Protein AF-A0A952LA96-F1 (afdb_monomer_lite)

Foldseek 3Di:
DDDDPPPPPPPPPCPPVNLVVQLVVLLVQLVVLVVQLVVCVVPPDDPSVVVSVLCNLVSVLSSVVSNQVPDPDHDDPLLNVLLVQLSVLQSVLVVVCVPDVVSSVVSNVVSVVSVVVSVVRD

Radius of gyration: 21.02 Å; chains: 1; bounding box: 81×22×44 Å

Secondary structure (DSSP, 8-state):
---------------HHHHHHHHHHHHHHHHHHHHHHHHHHTSS--HHHHHHHHHHHHHHHHHHHHHHHH-SSPPPHHHHHHHHHHHHHHHHHHHHHTT-HHHHHHHHHHHHHHHHHHHHH-

pLDDT: mean 85.65, std 12.62, range [43.78, 97.56]

Structure (mmCIF, N/CA/C/O backbone):
data_AF-A0A952LA96-F1
#
_entry.id   AF-A0A952LA96-F1
#
loop_
_atom_site.group_PDB
_atom_site.id
_atom_site.type_symbol
_atom_site.label_atom_id
_atom_site.label_alt_id
_atom_site.label_comp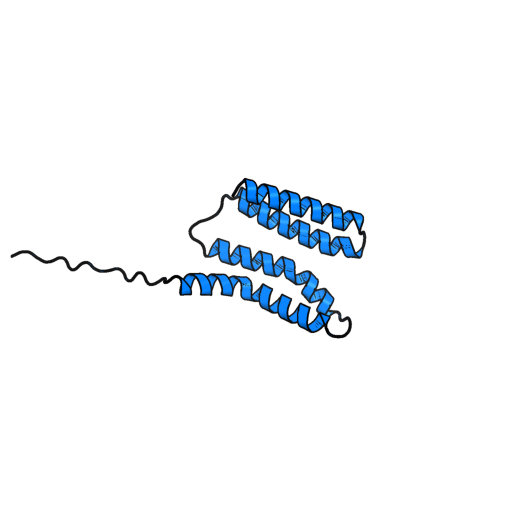_id
_atom_site.label_asym_id
_atom_site.label_entity_id
_atom_site.label_seq_id
_atom_site.pdbx_PDB_ins_code
_atom_site.Cartn_x
_atom_site.Cartn_y
_atom_site.Cartn_z
_atom_site.occupancy
_atom_site.B_iso_or_equiv
_atom_site.auth_seq_id
_atom_site.auth_comp_id
_atom_site.auth_asym_id
_atom_site.auth_atom_id
_atom_site.pdbx_PDB_model_num
ATOM 1 N N . MET A 1 1 ? -60.574 -5.293 23.245 1.00 43.78 1 MET A N 1
ATOM 2 C CA . MET A 1 1 ? -60.304 -4.843 21.865 1.00 43.78 1 MET A CA 1
ATOM 3 C C . MET A 1 1 ? -58.857 -4.358 21.833 1.00 43.78 1 MET A C 1
ATOM 5 O O . MET A 1 1 ? -58.599 -3.189 22.070 1.00 43.78 1 MET A O 1
ATOM 9 N N . ALA A 1 2 ? -57.911 -5.296 21.729 1.00 45.22 2 ALA A N 1
ATOM 10 C CA . ALA A 1 2 ? -56.475 -5.024 21.802 1.00 45.22 2 ALA A CA 1
ATOM 11 C C . ALA A 1 2 ? -55.911 -5.017 20.378 1.00 45.22 2 ALA A C 1
ATOM 13 O O . ALA A 1 2 ? -56.027 -6.014 19.667 1.00 45.22 2 ALA A O 1
ATOM 14 N N . ALA A 1 3 ? -55.366 -3.878 19.957 1.00 50.50 3 ALA A N 1
ATOM 15 C CA . ALA A 1 3 ? -54.673 -3.749 18.688 1.00 50.50 3 ALA A CA 1
ATOM 16 C C . ALA A 1 3 ? -53.321 -4.463 18.797 1.00 50.50 3 ALA A C 1
ATOM 18 O O . ALA A 1 3 ? -52.438 -4.035 19.538 1.00 50.50 3 ALA A O 1
ATOM 19 N N . VAL A 1 4 ? -53.191 -5.574 18.073 1.00 57.59 4 VAL A N 1
ATOM 20 C CA . VAL A 1 4 ? -51.915 -6.227 17.785 1.00 57.59 4 VAL A CA 1
ATOM 21 C C . VAL A 1 4 ? -51.102 -5.246 16.946 1.00 57.59 4 VAL A C 1
ATOM 23 O O . VAL A 1 4 ? -51.378 -5.048 15.763 1.00 57.59 4 VAL A O 1
ATOM 26 N N . ALA A 1 5 ? -50.138 -4.581 17.580 1.00 55.69 5 ALA A N 1
ATOM 27 C CA . ALA A 1 5 ? -49.092 -3.865 16.873 1.00 55.69 5 ALA A CA 1
ATOM 28 C C . ALA A 1 5 ? -48.251 -4.917 16.144 1.00 55.69 5 ALA A C 1
ATOM 30 O O . ALA A 1 5 ? -47.514 -5.685 16.754 1.00 55.69 5 ALA A O 1
ATOM 31 N N . HIS A 1 6 ? -48.466 -4.993 14.836 1.00 50.66 6 HIS A N 1
ATOM 32 C CA . HIS A 1 6 ? -47.676 -5.772 13.905 1.00 50.66 6 HIS A CA 1
ATOM 33 C C . HIS A 1 6 ? -46.231 -5.282 14.012 1.00 50.66 6 HIS A C 1
ATOM 35 O O . HIS A 1 6 ? -45.929 -4.170 13.576 1.00 50.66 6 HIS A O 1
ATOM 41 N N . ASP A 1 7 ? -45.363 -6.096 14.618 1.00 48.59 7 ASP A N 1
ATOM 42 C CA . ASP A 1 7 ? -43.915 -5.935 14.545 1.00 48.59 7 ASP A CA 1
ATOM 43 C C . ASP A 1 7 ? -43.553 -5.755 13.070 1.00 48.59 7 ASP A C 1
ATOM 45 O O . ASP A 1 7 ? -43.629 -6.676 12.252 1.00 48.59 7 ASP A O 1
ATOM 49 N N . ALA A 1 8 ? -43.237 -4.520 12.698 1.00 52.88 8 ALA A N 1
ATOM 50 C CA . ALA A 1 8 ? -42.601 -4.236 11.436 1.00 52.88 8 ALA A CA 1
ATOM 51 C C . ALA A 1 8 ? -41.173 -4.760 11.576 1.00 52.88 8 ALA A C 1
ATOM 53 O O . ALA A 1 8 ? -40.288 -4.053 12.059 1.00 52.88 8 ALA A O 1
ATOM 54 N N . GLN A 1 9 ? -40.959 -6.022 11.195 1.00 54.78 9 GLN A N 1
ATOM 55 C CA . GLN A 1 9 ? -39.623 -6.513 10.891 1.00 54.78 9 GLN A CA 1
ATOM 56 C C . GLN A 1 9 ? -39.038 -5.574 9.837 1.00 54.78 9 GLN A C 1
ATOM 58 O O . GLN A 1 9 ? -39.400 -5.629 8.661 1.00 54.78 9 GLN A O 1
ATOM 63 N N . VAL A 1 10 ? -38.161 -4.672 10.272 1.00 60.53 10 VAL A N 1
ATOM 64 C CA . VAL A 1 10 ? -37.258 -3.966 9.371 1.00 60.53 10 VAL A CA 1
ATOM 65 C C . VAL A 1 10 ? -36.478 -5.072 8.664 1.00 60.53 10 VAL A C 1
ATOM 67 O O . VAL A 1 10 ? -35.839 -5.867 9.349 1.00 60.53 10 VAL A O 1
ATOM 70 N N . PRO A 1 11 ? -36.566 -5.211 7.332 1.00 53.62 11 PRO A N 1
ATOM 71 C CA . PRO A 1 11 ? -35.804 -6.239 6.654 1.00 53.62 11 PRO A CA 1
ATOM 72 C C . PRO A 1 11 ? -34.329 -5.929 6.891 1.00 53.62 11 PRO A C 1
ATOM 74 O O . PRO A 1 11 ? -33.842 -4.871 6.483 1.00 53.62 11 PRO A O 1
ATOM 77 N N . ASP A 1 12 ? -33.630 -6.846 7.558 1.00 59.94 12 ASP A N 1
ATOM 78 C CA . ASP A 1 12 ? -32.182 -6.831 7.766 1.00 59.94 12 ASP A CA 1
ATOM 79 C C . ASP A 1 12 ? -31.478 -7.046 6.411 1.00 59.94 12 ASP A C 1
ATOM 81 O O . ASP A 1 12 ? -30.824 -8.051 6.144 1.00 59.94 12 ASP A O 1
ATOM 85 N N . GLY A 1 13 ? -31.676 -6.110 5.482 1.00 55.16 13 GLY A N 1
ATOM 86 C CA . GLY A 1 13 ? -31.422 -6.256 4.049 1.00 55.16 13 GLY A CA 1
ATOM 87 C C . GLY A 1 13 ? -29.952 -6.170 3.647 1.00 55.16 13 GLY A C 1
ATOM 88 O O . GLY A 1 13 ? -29.650 -5.978 2.475 1.00 55.16 13 GLY A O 1
ATOM 89 N N . GLN A 1 14 ? -29.019 -6.291 4.591 1.00 66.69 14 GLN A N 1
ATOM 90 C CA . GLN A 1 14 ? -27.585 -6.320 4.300 1.00 66.69 14 GLN A CA 1
ATOM 91 C C . GLN A 1 14 ? -26.982 -7.617 4.819 1.00 66.69 14 GLN A C 1
ATOM 93 O O . GLN A 1 14 ? -26.173 -7.634 5.749 1.00 66.69 14 GLN A O 1
ATOM 98 N N . GLY A 1 15 ? -27.388 -8.718 4.185 1.00 72.00 15 GLY A N 1
ATOM 99 C CA . GLY A 1 15 ? -26.757 -10.013 4.381 1.00 72.00 15 GLY A CA 1
ATOM 100 C C . GLY A 1 15 ? -25.238 -9.921 4.201 1.00 72.00 15 GLY A C 1
ATOM 101 O O . GLY A 1 15 ? -24.719 -9.075 3.469 1.00 72.00 15 GLY A O 1
ATOM 102 N N . ILE A 1 16 ? -24.515 -10.816 4.870 1.00 74.88 16 ILE A N 1
ATOM 103 C CA . ILE A 1 16 ? -23.045 -10.902 4.856 1.00 74.88 16 ILE A CA 1
ATOM 104 C C . ILE A 1 16 ? -22.479 -10.820 3.422 1.00 74.88 16 ILE A C 1
ATOM 106 O O . ILE A 1 16 ? -21.492 -10.120 3.196 1.00 74.88 16 ILE A O 1
ATOM 110 N N . GLY A 1 17 ? -23.156 -11.431 2.442 1.00 77.94 17 GLY A N 1
ATOM 111 C CA . GLY A 1 17 ? -22.776 -11.388 1.026 1.00 77.94 17 GLY A CA 1
ATOM 112 C C . GLY A 1 17 ? -22.698 -9.980 0.421 1.00 77.94 17 GLY A C 1
ATOM 113 O O . GLY A 1 17 ? -21.781 -9.702 -0.345 1.00 77.94 17 GLY A O 1
ATOM 114 N N . TRP A 1 18 ? -23.582 -9.057 0.814 1.00 79.00 18 TRP A N 1
ATOM 115 C CA . TRP A 1 18 ? -23.552 -7.666 0.339 1.00 79.00 18 TRP A CA 1
ATOM 116 C C . TRP A 1 18 ? -22.310 -6.920 0.835 1.00 79.00 18 TRP A C 1
ATOM 118 O O . TRP A 1 18 ? -21.653 -6.202 0.081 1.00 79.00 18 TRP A O 1
ATOM 128 N N . ARG A 1 19 ? -21.947 -7.131 2.106 1.00 79.56 19 ARG A N 1
ATOM 129 C CA . ARG A 1 19 ? -20.761 -6.516 2.721 1.00 79.56 19 ARG A CA 1
ATOM 130 C C . ARG A 1 19 ? -19.474 -7.057 2.098 1.00 79.56 19 ARG A C 1
ATOM 132 O O . ARG A 1 19 ? -18.547 -6.288 1.843 1.00 79.56 19 ARG A O 1
ATOM 139 N N . ILE A 1 20 ? -19.441 -8.362 1.820 1.00 81.69 20 ILE A N 1
ATOM 140 C CA . ILE A 1 20 ? -18.335 -9.012 1.107 1.00 81.69 20 ILE A CA 1
ATOM 141 C C . ILE A 1 20 ? -18.213 -8.435 -0.307 1.00 81.69 20 ILE A C 1
ATOM 143 O O . ILE A 1 20 ? -17.131 -7.989 -0.676 1.00 81.69 20 ILE A O 1
ATOM 147 N N . GLY A 1 21 ? -19.315 -8.363 -1.062 1.00 84.38 21 GLY A N 1
ATOM 148 C CA . GLY A 1 21 ? -19.326 -7.817 -2.422 1.00 84.38 21 GLY A CA 1
ATOM 149 C C . GLY A 1 21 ? -18.781 -6.390 -2.494 1.00 84.38 21 GLY A C 1
ATOM 150 O O . GLY A 1 21 ? -17.919 -6.104 -3.319 1.00 84.38 21 GLY A O 1
ATOM 151 N N . TRP A 1 22 ? -19.195 -5.520 -1.570 1.00 83.00 22 TRP A N 1
ATOM 152 C CA . TRP A 1 22 ? -18.669 -4.153 -1.482 1.00 83.00 22 TRP A CA 1
ATOM 153 C C . TRP A 1 22 ? -17.183 -4.084 -1.137 1.00 83.00 22 TRP A C 1
ATOM 155 O O . TRP A 1 22 ? -16.458 -3.251 -1.678 1.00 83.00 22 TRP A O 1
ATOM 165 N N . THR A 1 23 ? -16.723 -4.962 -0.248 1.00 84.81 23 THR A N 1
ATOM 166 C CA . THR A 1 23 ? -15.308 -5.018 0.134 1.00 84.81 23 THR A CA 1
ATOM 167 C C . THR A 1 23 ? -14.462 -5.433 -1.064 1.00 84.81 23 THR A C 1
ATOM 169 O O . THR A 1 23 ? -13.491 -4.760 -1.398 1.00 84.81 23 THR A O 1
ATOM 172 N N . LEU 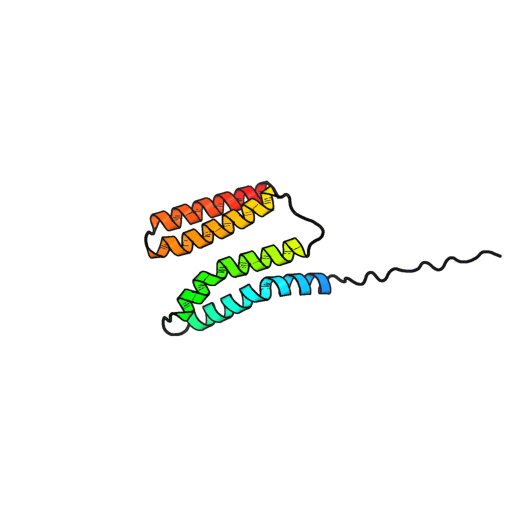A 1 24 ? -14.874 -6.494 -1.761 1.00 87.00 24 LEU A N 1
ATOM 173 C CA . LEU A 1 24 ? -14.200 -6.977 -2.964 1.00 87.00 24 LEU A CA 1
ATOM 174 C C . LEU A 1 24 ? -14.209 -5.929 -4.082 1.00 87.00 24 LEU A C 1
ATOM 176 O O . LEU A 1 24 ? -13.190 -5.737 -4.740 1.00 87.00 24 LEU A O 1
ATOM 180 N N . ALA A 1 25 ? -15.318 -5.205 -4.254 1.00 88.62 25 ALA A N 1
ATOM 181 C CA . ALA A 1 25 ? -15.412 -4.125 -5.232 1.00 88.62 25 ALA A CA 1
ATOM 182 C C . ALA A 1 25 ? -14.396 -3.001 -4.961 1.00 88.62 25 ALA A C 1
ATOM 184 O O . ALA A 1 25 ? -13.809 -2.477 -5.904 1.00 88.62 25 ALA A O 1
ATOM 185 N N . GLY A 1 26 ? -14.125 -2.675 -3.692 1.00 87.75 26 GLY A N 1
ATOM 186 C CA . GLY A 1 26 ? -13.087 -1.706 -3.324 1.00 87.75 26 GLY A CA 1
ATOM 187 C C . GLY A 1 26 ? -11.685 -2.119 -3.787 1.00 87.75 26 GLY A C 1
ATOM 188 O O . GLY A 1 26 ? -10.918 -1.277 -4.244 1.00 87.75 26 GLY A O 1
ATOM 189 N N . PHE A 1 27 ? -11.367 -3.416 -3.742 1.00 91.81 27 PHE A N 1
ATOM 190 C CA . PHE A 1 27 ? -10.078 -3.957 -4.195 1.00 91.81 27 PHE A CA 1
ATOM 191 C C . PHE A 1 27 ? -10.034 -4.301 -5.690 1.00 91.81 27 PHE A C 1
ATOM 193 O O . PHE A 1 27 ? -8.980 -4.701 -6.187 1.00 91.81 27 PHE A O 1
ATOM 200 N N . ALA A 1 28 ? -11.129 -4.123 -6.435 1.00 92.44 28 ALA A N 1
ATOM 201 C CA . ALA A 1 28 ? -11.174 -4.440 -7.861 1.00 92.44 28 ALA A CA 1
ATOM 202 C C . ALA A 1 28 ? -10.071 -3.743 -8.692 1.00 92.44 28 ALA A C 1
ATOM 204 O O . ALA A 1 28 ? -9.465 -4.427 -9.519 1.00 92.44 28 ALA A O 1
ATOM 205 N N . PRO A 1 29 ? -9.729 -2.452 -8.470 1.00 90.94 29 PRO A N 1
ATOM 206 C CA . PRO A 1 29 ? -8.630 -1.808 -9.194 1.00 90.94 29 PRO A CA 1
ATOM 207 C C . PRO A 1 29 ? -7.276 -2.482 -8.949 1.00 90.94 29 PRO A C 1
ATOM 209 O O . PRO A 1 29 ? -6.517 -2.692 -9.890 1.00 90.94 29 PRO A O 1
ATOM 212 N N . PHE A 1 30 ? -6.996 -2.856 -7.697 1.00 92.00 30 PHE A N 1
ATOM 213 C CA . PHE A 1 30 ? -5.767 -3.556 -7.324 1.00 92.00 30 PHE A CA 1
ATOM 214 C C . PHE A 1 30 ? -5.693 -4.933 -7.988 1.00 92.00 30 PHE A C 1
ATOM 216 O O . PHE A 1 30 ? -4.707 -5.247 -8.648 1.00 92.00 30 PHE A O 1
ATOM 223 N N . LEU A 1 31 ? -6.770 -5.721 -7.906 1.00 92.19 31 LEU A N 1
ATOM 224 C CA . LEU A 1 31 ? -6.831 -7.044 -8.534 1.00 92.19 31 LEU A CA 1
ATOM 225 C C . LEU A 1 31 ? -6.645 -6.973 -10.053 1.00 92.19 31 LEU A C 1
ATOM 227 O O . LEU A 1 31 ? -5.943 -7.807 -10.623 1.00 92.19 31 LEU A O 1
ATOM 231 N N . ALA A 1 32 ? -7.237 -5.971 -10.706 1.00 92.44 32 ALA A N 1
ATOM 232 C CA . ALA A 1 32 ? -7.066 -5.754 -12.137 1.00 92.44 32 ALA A CA 1
ATOM 233 C C . ALA A 1 32 ? -5.603 -5.436 -12.490 1.00 92.44 32 ALA A C 1
ATOM 235 O O . ALA A 1 32 ? -5.047 -6.066 -13.391 1.00 92.44 32 ALA A O 1
ATOM 236 N N . VAL A 1 33 ? -4.961 -4.509 -11.768 1.00 92.56 33 VAL A N 1
ATOM 237 C CA . VAL A 1 33 ? -3.550 -4.158 -12.004 1.00 92.56 33 VAL A CA 1
ATOM 238 C C . VAL A 1 33 ? -2.630 -5.345 -11.737 1.00 92.56 33 VAL A C 1
ATOM 240 O O . VAL A 1 33 ? -1.787 -5.634 -12.584 1.00 92.56 33 VAL A O 1
ATOM 243 N N . SER A 1 34 ? -2.817 -6.077 -10.638 1.00 90.62 34 SER A N 1
ATOM 244 C CA . SER A 1 34 ? -1.995 -7.250 -10.320 1.00 90.62 34 SER A CA 1
ATOM 245 C C . SER A 1 34 ? -2.181 -8.394 -11.317 1.00 90.62 34 SER A C 1
ATOM 247 O O . SER A 1 34 ? -1.206 -9.053 -11.673 1.00 90.62 34 SER A O 1
ATOM 249 N N . ALA A 1 35 ? -3.394 -8.613 -11.837 1.00 92.06 35 ALA A N 1
ATOM 250 C CA . ALA A 1 35 ? -3.621 -9.600 -12.892 1.00 92.06 35 ALA A CA 1
ATOM 251 C C . ALA A 1 35 ? -2.873 -9.233 -14.185 1.00 92.06 35 ALA A C 1
ATOM 253 O O . ALA A 1 35 ? -2.217 -10.089 -14.782 1.00 92.06 35 ALA A O 1
ATOM 254 N N . VAL A 1 36 ? -2.920 -7.957 -14.592 1.00 90.12 36 VAL A N 1
ATOM 255 C CA . VAL A 1 36 ? -2.164 -7.465 -15.755 1.00 90.12 36 VAL A CA 1
ATOM 256 C C . VAL A 1 36 ? -0.661 -7.557 -15.497 1.00 90.12 36 VAL A C 1
ATOM 258 O O . VAL A 1 36 ? 0.061 -8.064 -16.354 1.00 90.12 36 VAL A O 1
ATOM 261 N N . HIS A 1 37 ? -0.189 -7.134 -14.321 1.00 89.25 37 HIS A N 1
ATOM 262 C CA . HIS A 1 37 ? 1.221 -7.219 -13.941 1.00 89.25 37 HIS A CA 1
ATOM 263 C C . HIS A 1 37 ? 1.725 -8.661 -14.058 1.00 89.25 37 HIS A C 1
ATOM 265 O O . HIS A 1 37 ? 2.700 -8.929 -14.764 1.00 89.25 37 HIS A O 1
ATOM 271 N N . LEU A 1 38 ? 1.004 -9.607 -13.452 1.00 90.12 38 LEU A N 1
ATOM 272 C CA . LEU A 1 38 ? 1.344 -11.023 -13.485 1.00 90.12 38 LEU A CA 1
ATOM 273 C C . LEU A 1 38 ? 1.351 -11.578 -14.915 1.00 90.12 38 LEU A C 1
ATOM 275 O O . LEU A 1 38 ? 2.301 -12.261 -15.290 1.00 90.12 38 LEU A O 1
ATOM 279 N N . ALA A 1 39 ? 0.352 -11.244 -15.735 1.00 88.75 39 ALA A N 1
ATOM 280 C CA . ALA A 1 39 ? 0.316 -11.651 -17.139 1.00 88.75 39 ALA A CA 1
ATOM 281 C C . ALA A 1 39 ? 1.522 -11.109 -17.929 1.00 88.75 39 ALA A C 1
ATOM 283 O O . ALA A 1 39 ? 2.129 -11.843 -18.710 1.00 88.75 39 ALA A O 1
ATOM 284 N N . THR A 1 40 ? 1.913 -9.851 -17.694 1.00 87.81 40 THR A N 1
ATOM 285 C CA . THR A 1 40 ? 3.085 -9.249 -18.354 1.00 87.81 40 THR A CA 1
ATOM 286 C C . THR A 1 40 ? 4.409 -9.837 -17.882 1.00 87.81 40 THR A C 1
ATOM 288 O O . THR A 1 40 ? 5.349 -9.898 -18.665 1.00 87.81 40 THR A O 1
ATOM 291 N N . LYS A 1 41 ? 4.476 -10.330 -16.643 1.00 85.50 41 LYS A N 1
ATOM 292 C CA . LYS A 1 41 ? 5.687 -10.920 -16.062 1.00 85.50 41 LYS A CA 1
ATOM 293 C C . LYS A 1 41 ? 6.091 -12.248 -16.708 1.00 85.50 41 LYS A C 1
ATOM 295 O O . LYS A 1 41 ? 7.266 -12.597 -16.702 1.00 85.50 41 LYS A O 1
ATOM 300 N N . PHE A 1 42 ? 5.127 -12.982 -17.265 1.00 84.44 42 PHE A N 1
ATOM 301 C CA . PHE A 1 42 ? 5.389 -14.195 -18.050 1.00 84.44 42 PHE A CA 1
ATOM 302 C C . PHE A 1 42 ? 5.679 -13.905 -19.531 1.00 84.44 42 PHE A C 1
ATOM 304 O O . PHE A 1 42 ? 6.010 -14.822 -20.283 1.00 84.44 42 PHE A O 1
ATOM 311 N N . ALA A 1 43 ? 5.555 -12.648 -19.956 1.00 83.25 43 ALA A N 1
ATOM 312 C CA . ALA A 1 43 ? 5.923 -12.188 -21.285 1.00 83.25 43 ALA A CA 1
ATOM 313 C C . ALA A 1 43 ? 7.332 -11.561 -21.274 1.00 83.25 43 ALA A C 1
ATOM 315 O O . ALA A 1 43 ? 8.046 -11.584 -20.274 1.00 83.25 43 ALA A O 1
ATOM 316 N N . ALA A 1 44 ? 7.758 -11.010 -22.412 1.00 76.75 44 ALA A N 1
ATOM 317 C CA . ALA A 1 44 ? 9.020 -10.282 -22.494 1.00 76.75 44 ALA A CA 1
ATOM 318 C C . ALA A 1 44 ? 8.995 -8.997 -21.632 1.00 76.75 44 ALA A C 1
ATOM 320 O O . ALA A 1 44 ? 7.928 -8.385 -21.496 1.00 76.75 44 ALA A O 1
ATOM 321 N N . PRO A 1 45 ? 10.161 -8.537 -21.125 1.00 76.81 45 PRO A N 1
ATOM 322 C CA . PRO A 1 45 ? 10.263 -7.297 -20.363 1.00 76.81 45 PRO A CA 1
ATOM 323 C C . PRO A 1 45 ? 9.634 -6.138 -21.132 1.00 76.81 45 PRO A C 1
ATOM 325 O O . PRO A 1 45 ? 9.979 -5.878 -22.289 1.00 76.81 45 PRO A O 1
ATOM 328 N N . SER A 1 46 ? 8.694 -5.440 -20.504 1.00 83.00 46 SER A N 1
ATOM 329 C CA . SER A 1 46 ? 7.917 -4.397 -21.173 1.00 83.00 46 SER A CA 1
ATOM 330 C C . SER A 1 46 ? 7.743 -3.172 -20.283 1.00 83.00 46 SER A C 1
ATOM 332 O O . SER A 1 46 ? 7.701 -3.261 -19.059 1.00 83.00 46 SER A O 1
ATOM 334 N N . ARG A 1 47 ? 7.577 -1.989 -20.892 1.00 84.75 47 ARG A N 1
ATOM 335 C CA . ARG A 1 47 ? 7.231 -0.764 -20.140 1.00 84.75 47 ARG A CA 1
ATOM 336 C C . ARG A 1 47 ? 5.928 -0.919 -19.346 1.00 84.75 47 ARG A C 1
ATOM 338 O O . ARG A 1 47 ? 5.747 -0.244 -18.339 1.00 84.75 47 ARG A O 1
ATOM 345 N N . LEU A 1 48 ? 5.041 -1.808 -19.796 1.00 84.06 48 LEU A N 1
ATOM 346 C CA . 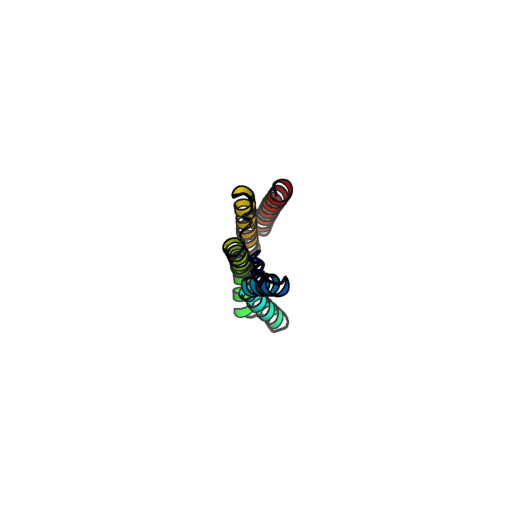LEU A 1 48 ? 3.783 -2.113 -19.127 1.00 84.06 48 LEU A CA 1
ATOM 347 C C . LEU A 1 48 ? 4.000 -2.850 -17.797 1.00 84.06 48 LEU A C 1
ATOM 349 O O . LEU A 1 48 ? 3.315 -2.548 -16.823 1.00 84.06 48 LEU A O 1
ATOM 353 N N . GLU A 1 49 ? 4.986 -3.743 -17.721 1.00 86.25 49 GLU A N 1
ATOM 354 C CA . GLU A 1 49 ? 5.383 -4.403 -16.469 1.00 86.25 49 GLU A CA 1
ATOM 355 C C . GLU A 1 49 ? 5.848 -3.369 -15.429 1.00 86.25 49 GLU A C 1
ATOM 357 O O . GLU A 1 49 ? 5.391 -3.374 -14.287 1.00 86.25 49 GLU A O 1
ATOM 362 N N . ALA A 1 50 ? 6.704 -2.426 -15.839 1.00 84.69 50 ALA A N 1
ATOM 363 C CA . ALA A 1 50 ? 7.200 -1.370 -14.956 1.00 84.69 50 ALA A CA 1
ATOM 364 C C . ALA A 1 50 ? 6.076 -0.431 -14.480 1.00 84.69 50 ALA A C 1
ATOM 366 O O . ALA A 1 50 ? 6.020 -0.072 -13.303 1.00 84.69 50 ALA A O 1
ATOM 367 N N . ALA A 1 51 ? 5.161 -0.058 -15.380 1.00 87.25 51 ALA A N 1
ATOM 368 C CA . ALA A 1 51 ? 4.023 0.795 -15.047 1.00 87.25 51 ALA A CA 1
ATOM 369 C C . ALA A 1 51 ? 3.051 0.108 -14.076 1.00 87.25 51 ALA A C 1
ATOM 371 O O . ALA A 1 51 ? 2.630 0.711 -13.091 1.00 87.25 51 ALA A O 1
ATOM 372 N N . THR A 1 52 ? 2.715 -1.159 -14.332 1.00 87.44 52 THR A N 1
ATOM 373 C CA . THR A 1 52 ? 1.803 -1.932 -13.477 1.00 87.44 52 THR A CA 1
ATOM 374 C C . THR A 1 52 ? 2.396 -2.155 -12.092 1.00 87.44 52 THR A C 1
ATOM 376 O O . THR A 1 52 ? 1.704 -1.902 -11.112 1.00 87.44 52 THR A O 1
ATOM 379 N N . LYS A 1 53 ? 3.693 -2.476 -11.998 1.00 85.81 53 LYS A N 1
ATOM 380 C CA . LYS A 1 53 ? 4.412 -2.581 -10.720 1.00 85.81 53 LYS A CA 1
ATOM 381 C C . LYS A 1 53 ? 4.335 -1.292 -9.898 1.00 85.81 53 LYS A C 1
ATOM 383 O O . LYS A 1 53 ? 4.027 -1.325 -8.712 1.00 85.81 53 LYS A O 1
ATOM 388 N N . ALA A 1 54 ? 4.567 -0.140 -10.531 1.00 88.12 54 ALA A N 1
ATOM 389 C CA . ALA A 1 54 ? 4.485 1.152 -9.850 1.00 88.12 54 ALA A CA 1
ATOM 390 C C . ALA A 1 54 ? 3.062 1.491 -9.357 1.00 88.12 54 ALA A C 1
ATOM 392 O O . ALA A 1 54 ? 2.920 2.271 -8.413 1.00 88.12 54 ALA A O 1
ATOM 393 N N . LEU A 1 55 ? 2.025 0.917 -9.981 1.00 89.69 55 LEU A N 1
ATOM 394 C CA . LEU A 1 55 ? 0.609 1.143 -9.670 1.00 89.69 55 LEU A CA 1
ATOM 395 C C . LEU A 1 55 ? 0.030 0.177 -8.623 1.00 89.69 55 LEU A C 1
ATOM 397 O O . LEU A 1 55 ? -1.037 0.475 -8.080 1.00 89.69 55 LEU A O 1
ATOM 401 N N . GLU A 1 56 ? 0.696 -0.933 -8.295 1.00 88.81 56 GLU A N 1
ATOM 402 C CA . GLU A 1 56 ? 0.170 -1.920 -7.335 1.00 88.81 56 GLU A CA 1
ATOM 403 C C . GLU A 1 56 ? -0.059 -1.310 -5.943 1.00 88.81 56 GLU A C 1
ATOM 405 O O . GLU A 1 56 ? -1.170 -1.359 -5.417 1.00 88.81 56 GLU A O 1
ATOM 410 N N . MET A 1 57 ? 0.949 -0.651 -5.365 1.00 91.69 57 MET A N 1
ATOM 411 C CA . MET A 1 57 ? 0.817 -0.028 -4.039 1.00 91.69 57 MET A CA 1
ATOM 412 C C . MET A 1 57 ? -0.226 1.113 -4.004 1.00 91.69 57 MET A C 1
ATOM 414 O O . MET A 1 57 ? -1.067 1.118 -3.099 1.00 91.69 57 MET A O 1
ATOM 418 N N . PRO A 1 58 ? -0.262 2.054 -4.976 1.00 89.81 58 PRO A N 1
ATOM 419 C CA . PRO A 1 58 ? -1.318 3.066 -5.046 1.00 89.81 58 PRO A CA 1
ATOM 420 C C . PRO A 1 58 ? -2.731 2.487 -5.157 1.00 89.81 58 PRO A C 1
ATOM 422 O O . PRO A 1 58 ? -3.642 2.942 -4.464 1.00 89.81 58 PRO A O 1
ATOM 425 N N . THR A 1 59 ? -2.935 1.475 -6.005 1.00 92.12 59 THR A N 1
ATOM 426 C CA . THR A 1 59 ? -4.261 0.856 -6.169 1.00 92.12 59 THR A CA 1
ATOM 427 C C . THR A 1 59 ? -4.691 0.076 -4.930 1.00 92.12 59 THR A C 1
ATOM 429 O O . THR A 1 59 ? -5.871 0.106 -4.572 1.00 92.12 59 THR A O 1
ATOM 432 N N . LEU A 1 60 ? -3.745 -0.531 -4.209 1.00 90.81 60 LEU A N 1
ATOM 433 C CA . LEU A 1 60 ? -4.002 -1.154 -2.913 1.00 90.81 60 LEU A CA 1
ATOM 434 C C . LEU A 1 60 ? -4.440 -0.124 -1.860 1.00 90.81 60 LEU A C 1
ATOM 436 O O . LEU A 1 60 ? -5.425 -0.343 -1.149 1.00 90.81 60 LEU A O 1
ATOM 440 N N . ALA A 1 61 ? -3.759 1.024 -1.790 1.00 92.19 61 ALA A N 1
ATOM 441 C CA . ALA A 1 61 ? -4.127 2.116 -0.888 1.00 92.19 61 ALA A CA 1
ATOM 442 C C . ALA A 1 61 ? -5.539 2.655 -1.182 1.00 92.19 61 ALA A C 1
ATOM 444 O O . ALA A 1 61 ? -6.308 2.906 -0.250 1.00 92.19 61 ALA A O 1
ATOM 445 N N . VAL A 1 62 ? -5.919 2.768 -2.461 1.00 92.44 62 VAL A N 1
ATOM 446 C CA . VAL A 1 62 ? -7.292 3.118 -2.865 1.00 92.44 62 VAL A CA 1
ATOM 447 C C . VAL A 1 62 ? -8.299 2.081 -2.364 1.00 92.44 62 VAL A C 1
ATOM 449 O O . VAL A 1 62 ? -9.337 2.470 -1.828 1.00 92.44 62 VAL A O 1
ATOM 452 N N . GLY A 1 63 ? -7.988 0.785 -2.461 1.00 90.44 63 GLY A N 1
ATOM 453 C CA . GLY A 1 63 ? -8.852 -0.280 -1.945 1.00 90.44 63 GLY A CA 1
ATOM 454 C C . GLY A 1 63 ? -9.093 -0.177 -0.439 1.00 90.44 63 GLY A C 1
ATOM 455 O O . GLY A 1 63 ? -10.243 -0.178 0.007 1.00 90.44 63 GLY A O 1
ATOM 456 N N . PHE A 1 64 ? -8.032 0.029 0.347 1.00 91.38 64 PHE A N 1
ATOM 457 C CA . PHE A 1 64 ? -8.167 0.292 1.783 1.00 91.38 64 PHE A CA 1
ATOM 458 C C . PHE A 1 64 ? -8.973 1.563 2.070 1.00 91.38 64 PHE A C 1
ATOM 460 O O . PHE A 1 64 ? -9.858 1.547 2.927 1.00 91.38 64 PHE A O 1
ATOM 467 N N . GLY A 1 65 ? -8.724 2.649 1.334 1.00 89.94 65 GLY A N 1
ATOM 468 C CA . GLY A 1 65 ? -9.493 3.889 1.443 1.00 89.94 65 GLY A CA 1
ATOM 469 C C . GLY A 1 65 ? -10.985 3.679 1.176 1.00 89.94 65 GLY A C 1
ATOM 470 O O . GLY A 1 65 ? -11.818 4.115 1.971 1.00 89.94 65 GLY A O 1
ATOM 471 N N . ALA A 1 66 ? -11.334 2.946 0.119 1.00 89.19 66 ALA A N 1
ATOM 472 C CA . ALA A 1 66 ? -12.717 2.626 -0.228 1.00 89.19 66 ALA A CA 1
ATOM 473 C C . ALA A 1 66 ? -13.418 1.828 0.885 1.00 89.19 66 ALA A C 1
ATOM 475 O O . ALA A 1 66 ? -14.529 2.178 1.297 1.00 89.19 66 ALA A O 1
ATOM 476 N N . VAL A 1 67 ? -12.749 0.809 1.439 1.00 88.62 67 VAL A N 1
ATOM 477 C CA . VAL A 1 67 ? -13.276 0.013 2.561 1.00 88.62 67 VAL A CA 1
ATOM 478 C C . VAL A 1 67 ? -13.456 0.869 3.813 1.00 88.62 67 VAL A C 1
ATOM 480 O O . VAL A 1 67 ? -14.497 0.790 4.475 1.00 88.62 67 VAL A O 1
ATOM 483 N N . LEU A 1 68 ? -12.477 1.719 4.133 1.00 88.75 68 LEU A N 1
ATOM 484 C CA . LEU A 1 68 ? -12.552 2.621 5.280 1.00 88.75 68 LEU A CA 1
ATOM 485 C C . LEU A 1 68 ? -13.699 3.615 5.133 1.00 88.75 68 LEU A C 1
ATOM 487 O O . LEU A 1 68 ? -14.398 3.863 6.114 1.00 88.75 68 LEU A O 1
ATOM 491 N N . LEU A 1 69 ? -13.935 4.158 3.937 1.00 87.50 69 LEU A N 1
ATOM 492 C CA . LEU A 1 69 ? -15.041 5.077 3.662 1.00 87.50 69 LEU A CA 1
ATOM 493 C C . LEU A 1 69 ? -16.405 4.387 3.790 1.00 87.50 69 LEU A C 1
ATOM 495 O O . LEU A 1 69 ? -17.284 4.942 4.452 1.00 87.50 69 LEU A O 1
ATOM 499 N N . GLY A 1 70 ? -16.551 3.174 3.249 1.00 83.56 70 GLY A N 1
ATOM 500 C CA . GLY A 1 70 ? -17.799 2.400 3.282 1.00 83.56 70 GLY A CA 1
ATOM 501 C C . GLY A 1 70 ? -18.131 1.753 4.633 1.00 83.56 70 GLY A C 1
ATOM 502 O O . GLY A 1 70 ? -19.279 1.381 4.882 1.00 83.56 70 GLY A O 1
ATOM 503 N N . THR A 1 71 ? -17.155 1.628 5.536 1.00 82.69 71 THR A N 1
ATOM 504 C CA . THR A 1 71 ? -17.349 0.968 6.834 1.00 82.69 71 THR A CA 1
ATOM 505 C C . THR A 1 71 ? -17.805 1.950 7.918 1.00 82.69 71 THR A C 1
ATOM 507 O O . THR A 1 71 ? -17.213 3.012 8.119 1.00 82.69 71 THR A O 1
ATOM 510 N N . LYS A 1 72 ? -18.845 1.566 8.677 1.00 80.75 72 LYS A N 1
ATOM 511 C CA . LYS A 1 72 ? -19.351 2.342 9.831 1.00 80.75 72 LYS A CA 1
ATOM 512 C C . LYS A 1 72 ? -18.430 2.276 11.056 1.00 80.75 72 LYS A C 1
ATOM 514 O O . LYS A 1 72 ? -18.348 3.236 11.812 1.00 80.75 72 LYS A O 1
ATOM 519 N N . ARG A 1 73 ? -17.729 1.155 11.258 1.00 82.31 73 ARG A N 1
ATOM 520 C CA . ARG A 1 73 ? -16.689 1.005 12.289 1.00 82.31 73 ARG A CA 1
ATOM 521 C C . ARG A 1 73 ? -15.364 1.560 11.773 1.00 82.31 73 ARG A C 1
ATOM 523 O O . ARG A 1 73 ? -14.637 0.870 11.065 1.00 82.31 73 ARG A O 1
ATOM 530 N N . LYS A 1 74 ? -15.076 2.816 12.104 1.00 85.06 74 LYS A N 1
ATOM 531 C CA . LYS A 1 74 ? -13.805 3.453 11.753 1.00 85.06 74 LYS A CA 1
ATOM 532 C C . LYS A 1 74 ? -12.716 2.984 12.729 1.00 85.06 74 LYS A C 1
ATOM 534 O O . LYS A 1 74 ? -12.967 2.997 13.936 1.00 85.06 74 LYS A O 1
ATOM 539 N N . PRO A 1 75 ? -11.530 2.581 12.247 1.00 87.00 75 PRO A N 1
ATOM 540 C CA . PRO A 1 75 ? -10.386 2.369 13.123 1.00 87.00 75 PRO A CA 1
ATOM 541 C C . PRO A 1 75 ? -9.940 3.701 13.736 1.00 87.00 75 PRO A C 1
ATOM 543 O O . PRO A 1 75 ? -10.309 4.782 13.266 1.00 87.00 75 PRO A O 1
ATOM 546 N N . ARG A 1 76 ? -9.106 3.628 14.776 1.00 91.50 76 ARG A N 1
ATOM 547 C CA . ARG A 1 76 ? -8.467 4.819 15.351 1.00 91.50 76 ARG A CA 1
ATOM 548 C C . ARG A 1 76 ? -7.660 5.524 14.258 1.00 91.50 76 ARG A C 1
ATOM 550 O O . ARG A 1 76 ? -6.965 4.866 13.487 1.00 91.50 76 ARG A O 1
ATOM 557 N N . THR A 1 77 ? -7.704 6.856 14.221 1.00 91.81 77 THR A N 1
ATOM 558 C CA . THR A 1 77 ? -7.001 7.657 13.201 1.00 91.81 77 THR A CA 1
ATOM 559 C C . THR A 1 77 ? -5.515 7.307 13.115 1.00 91.81 77 THR A C 1
ATOM 561 O O . THR A 1 77 ? -4.973 7.226 12.021 1.00 91.81 77 THR A O 1
ATOM 564 N N . VAL A 1 78 ? -4.877 7.025 14.257 1.00 93.50 78 VAL A N 1
ATOM 565 C CA . VAL A 1 78 ? -3.469 6.603 14.328 1.00 93.50 78 VAL A CA 1
ATOM 566 C C . VAL A 1 78 ? -3.227 5.279 13.593 1.00 93.50 78 VAL A C 1
ATOM 568 O O . VAL A 1 78 ? -2.272 5.178 12.835 1.00 93.50 78 VAL A O 1
ATOM 571 N N . VAL A 1 79 ? -4.114 4.291 13.745 1.00 92.50 79 VAL A N 1
ATOM 572 C CA . VAL A 1 79 ? -4.013 2.978 13.079 1.00 92.50 79 VAL A CA 1
ATOM 573 C C . VAL A 1 79 ? -4.146 3.140 11.563 1.00 92.50 79 VAL A C 1
ATOM 575 O O . VAL A 1 79 ? -3.328 2.618 10.809 1.00 92.50 79 VAL A O 1
ATOM 578 N N . ALA A 1 80 ? -5.126 3.929 11.109 1.00 92.56 80 ALA A N 1
ATOM 579 C CA . ALA A 1 80 ? -5.281 4.235 9.686 1.00 92.56 80 ALA A CA 1
ATOM 580 C C . ALA A 1 80 ? -4.065 4.996 9.130 1.00 92.56 80 ALA A C 1
ATOM 582 O O . ALA A 1 80 ? -3.574 4.664 8.054 1.00 92.56 80 ALA A O 1
ATOM 583 N N . ALA A 1 81 ? -3.548 5.982 9.869 1.00 93.75 81 ALA A N 1
ATOM 584 C CA . ALA A 1 81 ? -2.365 6.735 9.469 1.00 93.75 81 ALA A CA 1
ATOM 585 C C . ALA A 1 81 ? -1.126 5.835 9.348 1.00 93.75 81 ALA A C 1
ATOM 587 O O . ALA A 1 81 ? -0.404 5.947 8.362 1.00 93.75 81 ALA A O 1
ATOM 588 N N . LEU A 1 82 ? -0.908 4.913 10.292 1.00 93.94 82 LEU A N 1
ATOM 589 C CA . LEU A 1 82 ? 0.202 3.957 10.237 1.00 93.94 82 LEU A CA 1
ATOM 590 C C . LEU A 1 82 ? 0.069 2.977 9.065 1.00 93.94 82 LEU A C 1
ATOM 592 O O . LEU A 1 82 ? 1.069 2.685 8.413 1.00 93.94 82 LEU A O 1
ATOM 596 N N . LEU A 1 83 ? -1.150 2.525 8.746 1.00 93.81 83 LEU A N 1
ATOM 597 C CA . LEU A 1 83 ? -1.409 1.700 7.563 1.00 93.81 83 LEU A CA 1
ATOM 598 C C . LEU A 1 83 ? -0.997 2.432 6.275 1.00 93.81 83 LEU A C 1
ATOM 600 O O . LEU A 1 83 ? -0.219 1.900 5.484 1.00 93.81 83 LEU A O 1
ATOM 604 N N . PHE A 1 84 ? -1.480 3.663 6.075 1.00 95.12 84 PHE A N 1
ATOM 605 C CA . PHE A 1 84 ? -1.143 4.450 4.884 1.00 95.12 84 PHE A CA 1
ATOM 606 C C . PHE A 1 84 ? 0.330 4.873 4.848 1.00 95.12 84 PHE A C 1
ATOM 608 O O . PHE A 1 84 ? 0.926 4.891 3.773 1.00 95.12 84 PHE A O 1
ATOM 615 N N . ALA A 1 85 ? 0.935 5.164 6.001 1.00 95.56 85 ALA A N 1
ATOM 616 C CA . ALA A 1 85 ? 2.363 5.442 6.099 1.00 95.56 85 ALA A CA 1
ATOM 617 C C . ALA A 1 85 ? 3.196 4.216 5.699 1.00 95.56 85 ALA A C 1
ATOM 619 O O . ALA A 1 85 ? 4.119 4.349 4.898 1.00 95.56 85 ALA A O 1
ATOM 620 N N . GLY A 1 86 ? 2.843 3.023 6.188 1.00 95.06 86 GLY A N 1
ATOM 621 C CA . GLY A 1 86 ? 3.487 1.768 5.800 1.00 95.06 86 GLY A CA 1
ATOM 622 C C . GLY A 1 86 ? 3.370 1.491 4.299 1.00 95.06 86 GLY A C 1
ATOM 623 O O . GLY A 1 86 ? 4.371 1.159 3.662 1.00 95.06 86 GLY A O 1
ATOM 624 N N . LEU A 1 87 ? 2.191 1.715 3.708 1.00 94.56 87 LEU A N 1
ATOM 625 C CA . LEU A 1 87 ? 1.964 1.595 2.259 1.00 94.56 87 LEU A CA 1
ATOM 626 C C . LEU A 1 87 ? 2.836 2.577 1.463 1.00 94.56 87 LEU A C 1
ATOM 628 O O . LEU A 1 87 ? 3.507 2.176 0.514 1.00 94.56 87 LEU A O 1
ATOM 632 N N . ALA A 1 88 ? 2.874 3.848 1.871 1.00 94.50 88 ALA A N 1
ATOM 633 C CA . ALA A 1 88 ? 3.678 4.876 1.211 1.00 94.50 88 ALA A CA 1
ATOM 634 C C . ALA A 1 88 ? 5.185 4.591 1.317 1.00 94.50 88 ALA A C 1
ATOM 636 O O . ALA A 1 88 ? 5.903 4.719 0.327 1.00 94.50 88 ALA A O 1
ATOM 637 N N . LEU A 1 89 ? 5.661 4.160 2.490 1.00 95.25 89 LEU A N 1
ATOM 638 C CA . LEU A 1 89 ? 7.051 3.745 2.705 1.00 95.25 89 LEU A CA 1
ATOM 639 C C . LEU A 1 89 ? 7.403 2.508 1.873 1.00 95.25 89 LEU A C 1
ATOM 641 O O . LEU A 1 89 ? 8.482 2.465 1.292 1.00 95.25 89 LEU A O 1
ATOM 645 N N . SER A 1 90 ? 6.493 1.535 1.767 1.00 93.62 90 SER A N 1
ATOM 646 C CA . SER A 1 90 ? 6.692 0.336 0.938 1.00 93.62 90 SER A CA 1
ATOM 647 C C . SER A 1 90 ? 6.817 0.704 -0.541 1.00 93.62 90 SER A C 1
ATOM 649 O O . SER A 1 90 ? 7.728 0.239 -1.221 1.00 93.62 90 SER A O 1
ATOM 651 N N . TRP A 1 91 ? 5.955 1.603 -1.021 1.00 94.06 91 TRP A N 1
ATOM 652 C CA . TRP A 1 91 ? 6.008 2.112 -2.391 1.00 94.06 91 TRP A CA 1
ATOM 653 C C . TRP A 1 91 ? 7.294 2.893 -2.674 1.00 94.06 91 TRP A C 1
ATOM 655 O O . TRP A 1 91 ? 7.934 2.706 -3.709 1.00 94.06 91 TRP A O 1
ATOM 665 N N . LEU A 1 92 ? 7.713 3.741 -1.734 1.00 92.69 92 LEU A N 1
ATOM 666 C CA . LEU A 1 92 ? 8.964 4.482 -1.855 1.00 92.69 92 LEU A CA 1
ATOM 667 C C . LEU A 1 92 ? 10.181 3.547 -1.812 1.00 92.69 92 LEU A C 1
ATOM 669 O O . LEU A 1 92 ? 11.148 3.778 -2.537 1.00 92.69 92 LEU A O 1
ATOM 673 N N . GLY A 1 93 ? 10.106 2.469 -1.028 1.00 92.75 93 GLY A N 1
ATOM 674 C CA . GLY A 1 93 ? 11.085 1.385 -1.011 1.00 92.75 93 GLY A CA 1
ATOM 675 C C . GLY A 1 93 ? 11.229 0.714 -2.373 1.00 92.75 93 GLY A C 1
ATOM 676 O O . GLY A 1 93 ? 12.353 0.598 -2.857 1.00 92.75 93 GLY A O 1
ATOM 677 N N . ASP A 1 94 ? 10.119 0.374 -3.035 1.00 90.44 94 ASP A N 1
ATOM 678 C CA . ASP A 1 94 ? 10.124 -0.189 -4.394 1.00 90.44 94 ASP A CA 1
ATOM 679 C C . ASP A 1 94 ? 10.783 0.744 -5.419 1.00 90.44 94 ASP A C 1
ATOM 681 O O . ASP A 1 94 ? 11.535 0.289 -6.285 1.00 90.44 94 ASP A O 1
ATOM 685 N N . ILE A 1 95 ? 10.532 2.054 -5.324 1.00 91.00 95 ILE A N 1
ATOM 686 C CA . ILE A 1 95 ? 11.153 3.051 -6.205 1.00 91.00 95 ILE A CA 1
ATOM 687 C C . ILE A 1 95 ? 12.656 3.143 -5.921 1.00 91.00 95 ILE A C 1
ATOM 689 O O . ILE A 1 95 ? 13.461 3.049 -6.852 1.00 91.00 95 ILE A O 1
ATOM 693 N N . ALA A 1 96 ? 13.033 3.289 -4.647 1.00 91.94 96 ALA A N 1
ATOM 694 C CA . ALA A 1 96 ? 14.419 3.434 -4.210 1.00 91.94 96 ALA A CA 1
ATOM 695 C C . ALA A 1 96 ? 15.267 2.193 -4.522 1.00 91.94 96 ALA A C 1
ATOM 697 O O . ALA A 1 96 ? 16.443 2.329 -4.851 1.00 91.94 96 ALA A O 1
ATOM 698 N N . LEU A 1 97 ? 14.675 0.995 -4.498 1.00 90.94 97 LEU A N 1
ATOM 699 C CA . LEU A 1 97 ? 15.367 -0.258 -4.803 1.00 90.94 97 LEU A CA 1
ATOM 700 C C . LEU A 1 97 ? 15.953 -0.288 -6.224 1.00 90.94 97 LEU A C 1
ATOM 702 O O . LEU A 1 97 ? 16.963 -0.951 -6.448 1.00 90.94 97 LEU A O 1
ATOM 706 N N . ASN A 1 98 ? 15.361 0.449 -7.174 1.00 87.56 98 ASN A N 1
ATOM 707 C CA . ASN A 1 98 ? 15.866 0.520 -8.551 1.00 87.56 98 ASN A CA 1
ATOM 708 C C . ASN A 1 98 ? 17.190 1.289 -8.670 1.00 87.56 98 ASN A C 1
ATOM 710 O O . ASN A 1 98 ? 17.906 1.105 -9.651 1.00 87.56 98 ASN A O 1
ATOM 714 N N . SER A 1 99 ? 17.508 2.166 -7.713 1.00 89.12 99 SER A N 1
ATOM 715 C CA . SER A 1 99 ? 18.712 3.007 -7.746 1.00 89.12 99 SER A CA 1
ATOM 716 C C . SER A 1 99 ? 19.708 2.670 -6.640 1.00 89.12 99 SER A C 1
ATOM 718 O O . SER A 1 99 ? 20.916 2.721 -6.870 1.00 89.12 99 SER A O 1
ATOM 720 N N . ASN A 1 100 ? 19.232 2.320 -5.444 1.00 94.06 100 ASN A N 1
ATOM 721 C CA . ASN A 1 100 ? 20.072 2.011 -4.296 1.00 94.06 100 ASN A CA 1
ATOM 722 C C . ASN A 1 100 ? 19.419 0.945 -3.408 1.00 94.06 100 ASN A C 1
ATOM 724 O O . ASN A 1 100 ? 18.422 1.193 -2.724 1.00 94.06 100 ASN A O 1
ATOM 728 N N . LEU A 1 101 ? 20.050 -0.230 -3.372 1.00 94.19 101 LEU A N 1
ATOM 729 C CA . LEU A 1 101 ? 19.592 -1.375 -2.590 1.00 94.19 101 LEU A CA 1
ATOM 730 C C . LEU A 1 101 ? 19.413 -1.028 -1.103 1.00 94.19 101 LEU A C 1
ATOM 732 O O . LEU A 1 101 ? 18.359 -1.292 -0.532 1.00 94.19 101 LEU A O 1
ATOM 736 N N . SER A 1 102 ? 20.417 -0.405 -0.483 1.00 96.19 102 SER A N 1
ATOM 737 C CA . SER A 1 102 ? 20.409 -0.078 0.947 1.00 96.19 102 SER A CA 1
ATOM 738 C C . SER A 1 102 ? 19.317 0.928 1.306 1.00 96.19 102 SER A C 1
ATOM 740 O O . SER A 1 102 ? 18.663 0.780 2.337 1.00 96.19 102 SER A O 1
ATOM 742 N N . ALA A 1 103 ? 19.086 1.931 0.452 1.00 94.12 103 ALA A N 1
ATOM 743 C CA . ALA A 1 103 ? 18.008 2.897 0.651 1.00 94.12 103 ALA A CA 1
ATOM 744 C C . ALA A 1 103 ? 16.629 2.224 0.555 1.00 94.12 103 ALA A C 1
ATOM 746 O O . ALA A 1 103 ? 15.786 2.438 1.427 1.00 94.12 103 ALA A O 1
ATOM 747 N N . GLY A 1 104 ? 16.422 1.363 -0.450 1.00 93.75 104 GLY A N 1
ATOM 748 C CA . GLY A 1 104 ? 15.200 0.565 -0.583 1.00 93.75 104 GLY A CA 1
ATOM 749 C C . GLY A 1 104 ? 14.943 -0.314 0.644 1.00 93.75 104 GLY A C 1
ATOM 750 O O . GLY A 1 104 ? 13.855 -0.269 1.216 1.00 93.75 104 GLY A O 1
ATOM 751 N N . LEU A 1 105 ? 15.963 -1.040 1.117 1.00 95.19 105 LEU A N 1
ATOM 752 C CA . LEU A 1 105 ? 15.879 -1.850 2.341 1.00 95.19 105 LEU A CA 1
ATOM 753 C C . LEU A 1 105 ? 15.544 -1.008 3.581 1.00 95.19 105 LEU A C 1
ATOM 755 O O . LEU A 1 105 ? 14.739 -1.439 4.405 1.00 95.19 105 LEU A O 1
ATOM 759 N N . GLY A 1 106 ? 16.119 0.191 3.707 1.00 96.50 106 GLY A N 1
ATOM 760 C CA . GLY A 1 106 ? 15.804 1.115 4.798 1.00 96.50 106 GLY A CA 1
ATOM 761 C C . GLY A 1 106 ? 14.331 1.529 4.810 1.00 96.50 106 GLY A C 1
ATOM 762 O O . GLY A 1 106 ? 13.684 1.481 5.858 1.00 96.50 106 GLY A O 1
ATOM 763 N N . PHE A 1 107 ? 13.771 1.864 3.644 1.00 96.19 10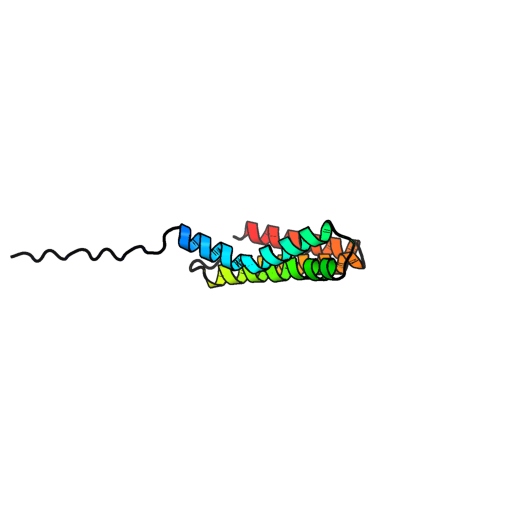7 PHE A N 1
ATOM 764 C CA . PHE A 1 107 ? 12.345 2.171 3.514 1.00 96.19 107 PHE A CA 1
ATOM 765 C C . PHE A 1 107 ? 11.454 0.965 3.816 1.00 96.19 107 PHE A C 1
ATOM 767 O O . PHE A 1 107 ? 10.461 1.113 4.530 1.00 96.19 107 PHE A O 1
ATOM 774 N N . PHE A 1 108 ? 11.819 -0.233 3.351 1.00 95.19 108 PHE A N 1
ATOM 775 C CA . PHE A 1 108 ? 11.071 -1.448 3.678 1.00 95.19 108 PHE A CA 1
ATOM 776 C C . PHE A 1 108 ? 11.100 -1.768 5.172 1.00 95.19 108 PHE A C 1
ATOM 778 O O . PHE A 1 108 ? 10.066 -2.143 5.726 1.00 95.19 108 PHE A O 1
ATOM 785 N N . LEU A 1 109 ? 12.239 -1.585 5.846 1.00 96.25 109 LEU A N 1
ATOM 786 C CA . LEU A 1 109 ? 12.328 -1.737 7.297 1.00 96.25 109 LEU A CA 1
ATOM 787 C C . LEU A 1 109 ? 11.411 -0.736 8.010 1.00 96.25 109 LEU A C 1
ATOM 789 O O . LEU A 1 109 ? 10.633 -1.127 8.877 1.00 96.25 109 LEU A O 1
ATOM 793 N N . ALA A 1 110 ? 11.447 0.538 7.614 1.00 96.69 110 ALA A N 1
ATOM 794 C CA . ALA A 1 110 ? 10.573 1.564 8.181 1.00 96.69 110 ALA A CA 1
ATOM 795 C C . ALA A 1 110 ? 9.083 1.249 7.955 1.00 96.69 110 ALA A C 1
ATOM 797 O O . ALA A 1 110 ? 8.276 1.411 8.872 1.00 96.69 110 ALA A O 1
ATOM 798 N N . ALA A 1 111 ? 8.720 0.744 6.772 1.00 96.31 111 ALA A N 1
ATOM 799 C CA . ALA A 1 111 ? 7.363 0.289 6.485 1.00 96.31 111 ALA A CA 1
ATOM 800 C C . ALA A 1 111 ? 6.930 -0.844 7.427 1.00 96.31 111 ALA A C 1
ATOM 802 O O . ALA A 1 111 ? 5.836 -0.795 7.986 1.00 96.31 111 ALA A O 1
ATOM 803 N N . HIS A 1 112 ? 7.801 -1.830 7.664 1.00 96.31 112 HIS A N 1
ATOM 804 C CA . HIS A 1 112 ? 7.518 -2.925 8.594 1.00 96.31 112 HIS A CA 1
ATOM 805 C C . HIS A 1 112 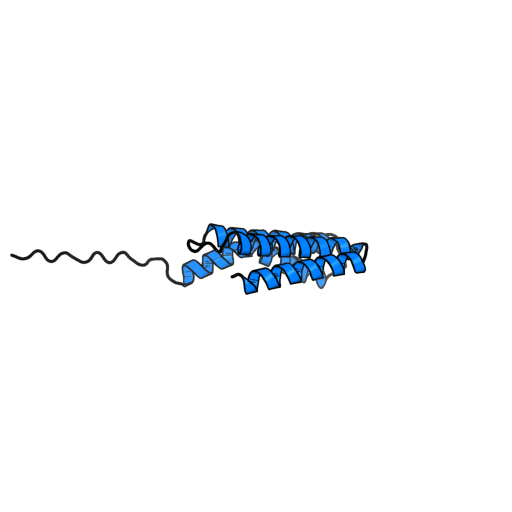? 7.338 -2.433 10.028 1.00 96.31 112 HIS A C 1
ATOM 807 O O . HIS A 1 112 ? 6.407 -2.870 10.696 1.00 96.31 112 HIS A O 1
ATOM 813 N N . LEU A 1 113 ? 8.166 -1.494 10.494 1.00 97.56 113 LEU A N 1
ATOM 814 C CA . LEU A 1 113 ? 7.990 -0.893 11.819 1.00 97.56 113 LEU A CA 1
ATOM 815 C C . LEU A 1 113 ? 6.639 -0.173 11.939 1.00 97.56 113 LEU A C 1
ATOM 817 O O . LEU A 1 113 ? 5.969 -0.306 12.963 1.00 97.56 113 LEU A O 1
ATOM 821 N N . ALA A 1 114 ? 6.206 0.530 10.888 1.00 95.81 114 ALA A N 1
ATOM 822 C CA . ALA A 1 114 ? 4.883 1.149 10.851 1.00 95.81 114 ALA A CA 1
ATOM 823 C C . ALA A 1 114 ? 3.758 0.103 10.917 1.00 95.81 114 ALA A C 1
ATOM 825 O O . ALA A 1 114 ? 2.805 0.286 11.674 1.00 95.81 114 ALA A O 1
ATOM 826 N N . TYR A 1 115 ? 3.876 -1.010 10.184 1.00 94.88 115 TYR A N 1
ATOM 827 C CA . TYR A 1 115 ? 2.898 -2.100 10.240 1.00 94.88 115 TYR A CA 1
ATOM 828 C C . TYR A 1 115 ? 2.868 -2.802 11.599 1.00 94.88 115 TYR A C 1
ATOM 830 O O . TYR A 1 115 ? 1.782 -3.070 12.105 1.00 94.88 115 TYR A O 1
ATOM 838 N N . ILE A 1 116 ? 4.022 -3.055 12.219 1.00 96.06 116 ILE A N 1
ATOM 839 C CA . ILE A 1 116 ? 4.096 -3.631 13.569 1.00 96.06 116 ILE A CA 1
ATOM 840 C C . ILE A 1 116 ? 3.379 -2.709 14.557 1.00 96.06 116 ILE A C 1
ATOM 842 O O . ILE A 1 116 ? 2.456 -3.144 15.236 1.00 96.06 116 ILE A O 1
ATOM 846 N N . ALA A 1 117 ? 3.721 -1.417 14.577 1.00 96.12 117 ALA A N 1
ATOM 847 C CA . ALA A 1 117 ? 3.057 -0.448 15.447 1.00 96.12 117 ALA A CA 1
ATOM 848 C C . ALA A 1 117 ? 1.544 -0.363 15.180 1.00 96.12 117 ALA A C 1
ATOM 850 O O . ALA A 1 117 ? 0.757 -0.215 16.110 1.00 96.12 117 ALA A O 1
ATOM 851 N N . MET A 1 118 ? 1.128 -0.466 13.915 1.00 94.75 118 MET A N 1
ATOM 852 C CA . MET A 1 118 ? -0.280 -0.478 13.522 1.00 94.75 118 MET A CA 1
ATOM 853 C C . MET A 1 118 ? -1.022 -1.678 14.114 1.00 94.75 118 MET A C 1
ATOM 855 O O . MET A 1 118 ? -2.092 -1.476 14.680 1.00 94.75 118 MET A O 1
ATOM 859 N N . PHE A 1 119 ? -0.448 -2.882 14.038 1.00 93.38 119 PHE A N 1
ATOM 860 C CA . PHE A 1 119 ? -1.042 -4.096 14.606 1.00 93.38 119 PHE A CA 1
ATOM 861 C C . PHE A 1 119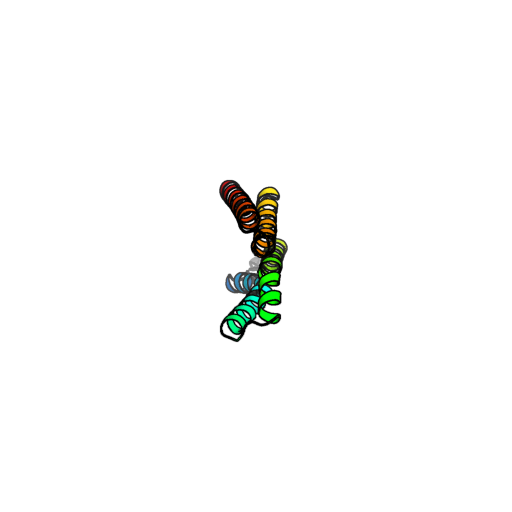 ? -1.052 -4.105 16.137 1.00 93.38 119 PHE A C 1
ATOM 863 O O . PHE A 1 119 ? -2.026 -4.566 16.719 1.00 93.38 119 PHE A O 1
ATOM 870 N N . GLU A 1 120 ? -0.023 -3.561 16.786 1.00 94.56 120 GLU A N 1
ATOM 871 C CA . GLU A 1 120 ? 0.026 -3.436 18.252 1.00 94.56 120 GLU A CA 1
ATOM 872 C C . GLU A 1 120 ? -1.006 -2.426 18.799 1.00 94.56 120 GLU A C 1
ATOM 874 O O . GLU A 1 120 ? -1.420 -2.507 19.953 1.00 94.56 120 GLU A O 1
ATOM 879 N N . LEU A 1 121 ? -1.422 -1.446 17.986 1.00 91.06 121 LEU A N 1
ATOM 880 C CA . LEU A 1 121 ? -2.351 -0.377 18.383 1.00 91.06 121 LEU A CA 1
ATOM 881 C C . LEU A 1 121 ? -3.811 -0.599 17.948 1.00 91.06 121 LEU A C 1
ATOM 883 O O . LEU A 1 121 ? -4.680 0.179 18.377 1.00 91.06 121 LEU A O 1
ATOM 887 N N . ALA A 1 122 ? -4.055 -1.562 17.055 1.00 84.44 122 ALA A N 1
ATOM 888 C CA . ALA A 1 122 ? -5.359 -1.868 16.460 1.00 84.44 122 ALA A CA 1
ATOM 889 C C . ALA A 1 122 ? -6.266 -2.655 17.412 1.00 84.44 122 ALA A C 1
ATOM 891 O O . ALA A 1 122 ? -7.463 -2.282 17.476 1.00 84.44 122 ALA A O 1
#

Sequence (122 aa):
MAAVAHDAQVPDGQGIGWRIGWTLAGFAPFLAVSAVHLATKFAAPSRLEAATKALEMPTLAVGFGAVLLGTKRKPRTVVAALLFAGLALSWLGDIALNSNLSAGLGFFLAAHLAYIAMFELA